Protein AF-A0AAW4BQ28-F1 (afdb_monomer_lite)

Foldseek 3Di:
DDWAFVVDADDWDPDDDPFTKDDWWWWAWPVRAIFIWIWGADDPPGPGIWIFGQAPVTDTCRVTTTTIGHQDDDDPDDPFDFDADPVLVVLVVVLCCQVPNPPDDQDPRNVRNSVRSVSSSVVVRVVRGDPDDD

Structure (mmCIF, N/CA/C/O backbone):
data_AF-A0AAW4BQ28-F1
#
_entry.id   AF-A0AAW4BQ28-F1
#
loop_
_atom_site.group_PDB
_atom_site.id
_atom_site.type_symbol
_atom_site.label_atom_id
_atom_site.label_alt_id
_atom_site.label_comp_id
_atom_site.label_asym_id
_atom_site.label_entity_id
_atom_site.label_seq_id
_atom_site.pdbx_PDB_ins_code
_atom_site.Cartn_x
_atom_site.Cartn_y
_atom_site.Cartn_z
_atom_site.occupancy
_atom_site.B_iso_or_equiv
_atom_site.auth_seq_id
_atom_site.auth_comp_id
_atom_site.auth_asym_id
_atom_site.auth_atom_id
_atom_site.pdbx_PDB_model_num
ATOM 1 N N . MET A 1 1 ? -1.427 13.991 6.597 1.00 76.19 1 MET A N 1
ATOM 2 C CA . MET A 1 1 ? -0.833 14.063 5.243 1.00 76.19 1 MET A CA 1
ATOM 3 C C . MET A 1 1 ? -1.947 13.894 4.217 1.00 76.19 1 MET A C 1
ATOM 5 O O . MET A 1 1 ? -2.764 12.995 4.423 1.00 76.19 1 MET A O 1
ATOM 9 N N . PRO A 1 2 ? -2.043 14.769 3.199 1.00 87.25 2 PRO A N 1
ATOM 10 C CA . PRO A 1 2 ? -3.086 14.692 2.176 1.00 87.25 2 PRO A CA 1
ATOM 11 C C . PRO A 1 2 ? -2.857 13.510 1.226 1.00 87.25 2 PRO A C 1
ATOM 13 O O . PRO A 1 2 ? -1.729 13.058 1.050 1.00 87.25 2 PRO A O 1
ATOM 16 N N . TRP A 1 3 ? -3.934 13.025 0.612 1.00 91.62 3 TRP A N 1
ATOM 17 C CA . TRP A 1 3 ? -3.861 12.060 -0.485 1.00 91.62 3 TRP A CA 1
ATOM 18 C C . TRP A 1 3 ? -3.452 12.765 -1.782 1.00 91.62 3 TRP A C 1
ATOM 20 O O . TRP A 1 3 ? -4.014 13.803 -2.129 1.00 91.62 3 TRP A O 1
ATOM 30 N N . ILE A 1 4 ? -2.492 12.190 -2.501 1.00 95.06 4 ILE A N 1
ATOM 31 C CA . ILE A 1 4 ? -1.947 12.691 -3.765 1.00 95.06 4 ILE A CA 1
ATOM 32 C C . ILE A 1 4 ? -2.379 11.741 -4.882 1.00 95.06 4 ILE A C 1
ATOM 34 O O . ILE A 1 4 ? -2.276 10.526 -4.738 1.00 95.06 4 ILE A O 1
ATOM 38 N N . SER A 1 5 ? -2.895 12.273 -5.990 1.00 95.44 5 SER A N 1
ATOM 39 C CA . SER A 1 5 ? -3.309 11.457 -7.139 1.00 95.44 5 SER A CA 1
ATOM 40 C C . SER A 1 5 ? -2.125 10.690 -7.734 1.00 95.44 5 SER A C 1
ATOM 42 O O . SER A 1 5 ? -1.033 11.240 -7.862 1.00 95.44 5 SER A O 1
ATOM 44 N N . VAL A 1 6 ? -2.354 9.451 -8.180 1.00 93.75 6 VAL A N 1
ATOM 45 C CA . VAL A 1 6 ? -1.336 8.620 -8.862 1.00 93.75 6 VAL A CA 1
ATOM 46 C C . VAL A 1 6 ? -0.845 9.208 -10.188 1.00 93.75 6 VAL A C 1
ATOM 48 O O . VAL A 1 6 ? 0.170 8.757 -10.710 1.00 93.75 6 VAL A O 1
ATOM 51 N N . LEU A 1 7 ? -1.529 10.231 -10.715 1.00 91.31 7 LEU A N 1
ATOM 52 C CA . LEU A 1 7 ? -1.060 11.032 -11.850 1.00 91.31 7 LEU A CA 1
ATOM 53 C C . LEU A 1 7 ? 0.221 11.816 -11.527 1.00 91.31 7 LEU A C 1
ATOM 55 O O . LEU A 1 7 ? 0.962 12.188 -12.433 1.00 91.31 7 LEU A O 1
ATOM 59 N N . ILE A 1 8 ? 0.478 12.073 -10.244 1.00 91.88 8 ILE A N 1
ATOM 60 C CA . ILE A 1 8 ? 1.711 12.683 -9.757 1.00 91.88 8 ILE A CA 1
ATOM 61 C C . ILE A 1 8 ? 2.572 11.554 -9.197 1.00 91.88 8 ILE A C 1
ATOM 63 O O . ILE A 1 8 ? 2.255 10.984 -8.152 1.00 91.88 8 ILE A O 1
ATOM 67 N N . ALA A 1 9 ? 3.651 11.216 -9.901 1.00 89.50 9 ALA A N 1
ATOM 68 C CA . ALA A 1 9 ? 4.573 10.179 -9.458 1.00 89.50 9 ALA A CA 1
ATOM 69 C C . ALA A 1 9 ? 5.368 10.639 -8.216 1.00 89.50 9 ALA A C 1
ATOM 71 O O . ALA A 1 9 ? 5.814 11.790 -8.168 1.00 89.50 9 ALA A O 1
ATOM 72 N N . PRO A 1 10 ? 5.568 9.765 -7.215 1.00 92.25 10 PRO A N 1
ATOM 73 C CA . PRO A 1 10 ? 6.458 10.045 -6.096 1.00 92.25 10 PRO A CA 1
ATOM 74 C C . PRO A 1 10 ? 7.922 10.033 -6.553 1.00 92.25 10 PRO A C 1
ATOM 76 O O . PRO A 1 10 ? 8.267 9.486 -7.602 1.00 92.25 10 PRO A O 1
ATOM 79 N N . ALA A 1 11 ? 8.810 10.592 -5.732 1.00 88.62 11 ALA A N 1
ATOM 80 C CA . ALA A 1 11 ? 10.241 10.494 -5.985 1.00 88.62 11 ALA A CA 1
ATOM 81 C C . ALA A 1 11 ? 10.690 9.024 -5.929 1.00 88.62 11 ALA A C 1
ATOM 83 O O . ALA A 1 11 ? 10.442 8.327 -4.942 1.00 88.62 11 ALA A O 1
ATOM 84 N N . ALA A 1 12 ? 11.364 8.564 -6.983 1.00 84.44 12 ALA A N 1
ATOM 85 C CA . ALA A 1 12 ? 12.037 7.274 -6.987 1.00 84.44 12 ALA A CA 1
ATOM 86 C C . ALA A 1 12 ? 13.514 7.455 -6.635 1.00 84.44 12 ALA A C 1
ATOM 88 O O . ALA A 1 12 ? 14.207 8.295 -7.210 1.00 84.44 12 ALA A O 1
ATOM 89 N N . THR A 1 13 ? 13.987 6.658 -5.687 1.00 76.19 13 THR A N 1
ATOM 90 C CA . THR A 1 13 ? 15.374 6.625 -5.237 1.00 76.19 13 THR A CA 1
ATOM 91 C C . THR A 1 13 ? 15.975 5.266 -5.592 1.00 76.19 13 THR A C 1
ATOM 93 O O . THR A 1 13 ? 15.298 4.238 -5.630 1.00 76.19 13 THR A O 1
ATOM 96 N N . ASN A 1 14 ? 17.264 5.239 -5.923 1.00 64.88 14 ASN A N 1
ATOM 97 C CA . ASN A 1 14 ? 17.969 3.984 -6.167 1.00 64.88 14 ASN A CA 1
ATOM 98 C C . ASN A 1 14 ? 18.475 3.457 -4.821 1.00 64.88 14 ASN A C 1
ATOM 100 O O . ASN A 1 14 ? 19.571 3.810 -4.391 1.00 64.88 14 ASN A O 1
ATOM 104 N N . THR A 1 15 ? 17.617 2.730 -4.106 1.00 60.69 15 THR A N 1
ATOM 105 C CA . THR A 1 15 ? 17.870 2.362 -2.705 1.00 60.69 15 THR A CA 1
ATOM 106 C C . THR A 1 15 ? 18.339 0.928 -2.502 1.00 60.69 15 THR A C 1
ATOM 108 O O . THR A 1 15 ? 19.126 0.709 -1.591 1.00 60.69 15 THR A O 1
ATOM 111 N N . ASP A 1 16 ? 17.978 -0.025 -3.369 1.00 52.41 16 ASP A N 1
ATOM 112 C CA . ASP A 1 16 ? 18.402 -1.425 -3.236 1.00 52.41 16 ASP A CA 1
ATOM 113 C C . ASP A 1 16 ? 18.714 -2.053 -4.605 1.00 52.41 16 ASP A C 1
ATOM 115 O O . ASP A 1 16 ? 17.853 -2.101 -5.483 1.00 52.41 16 ASP A O 1
ATOM 119 N N . HIS A 1 17 ? 19.930 -2.586 -4.765 1.00 54.44 17 HIS A N 1
ATOM 120 C CA . HIS A 1 17 ? 20.308 -3.583 -5.781 1.00 54.44 17 HIS A CA 1
ATOM 121 C C . HIS A 1 17 ? 19.635 -3.436 -7.165 1.00 54.44 17 HIS A C 1
ATOM 123 O O . HIS A 1 17 ? 18.829 -4.272 -7.574 1.00 54.44 17 HIS A O 1
ATOM 129 N N . TYR A 1 18 ? 20.021 -2.394 -7.907 1.00 61.25 18 TYR A N 1
ATOM 130 C CA . TYR A 1 18 ? 19.700 -2.177 -9.330 1.00 61.25 18 TYR A CA 1
ATOM 131 C C . TYR A 1 18 ? 18.231 -1.899 -9.682 1.00 61.25 18 TYR A C 1
ATOM 133 O O . TYR A 1 18 ? 17.937 -1.725 -10.860 1.00 61.25 18 TYR A O 1
ATOM 141 N N . THR A 1 19 ? 17.315 -1.815 -8.712 1.00 72.06 19 THR A N 1
ATOM 142 C CA . THR A 1 19 ? 15.904 -1.507 -9.001 1.00 72.06 19 THR A CA 1
ATOM 143 C C . THR A 1 19 ? 15.541 -0.118 -8.487 1.00 72.06 19 THR A C 1
ATOM 145 O O . THR A 1 19 ? 15.377 0.088 -7.284 1.00 72.06 19 THR A O 1
ATOM 148 N N . THR A 1 20 ? 15.384 0.838 -9.401 1.00 85.00 20 THR A N 1
ATOM 149 C CA . THR A 1 20 ? 14.914 2.192 -9.075 1.00 85.00 20 THR A CA 1
ATOM 150 C C . THR A 1 20 ? 13.434 2.142 -8.695 1.00 85.00 20 THR A C 1
ATOM 152 O O . THR A 1 20 ? 12.615 1.641 -9.461 1.00 85.00 20 THR A O 1
ATOM 155 N N . ARG A 1 21 ? 13.068 2.639 -7.509 1.00 88.12 21 ARG A N 1
ATOM 156 C CA . ARG A 1 21 ? 11.675 2.662 -7.025 1.00 88.12 21 ARG A CA 1
ATOM 157 C C . ARG A 1 21 ? 11.474 3.739 -5.965 1.00 88.12 21 ARG A C 1
ATOM 159 O O . ARG A 1 21 ? 12.436 4.238 -5.396 1.00 88.12 21 ARG A O 1
ATOM 166 N N . SER A 1 22 ? 10.233 4.108 -5.680 1.00 90.31 22 SER A N 1
ATOM 167 C CA . SER A 1 22 ? 9.934 4.976 -4.541 1.00 90.31 22 SER A CA 1
ATOM 168 C C . SER A 1 22 ? 10.200 4.275 -3.209 1.00 90.31 22 SER A C 1
ATOM 170 O O . SER A 1 22 ? 10.198 3.040 -3.112 1.00 90.31 22 SER A O 1
ATOM 172 N N . GLU A 1 23 ? 10.308 5.076 -2.151 1.00 88.50 23 GLU A N 1
ATOM 173 C CA . GLU A 1 23 ? 10.096 4.594 -0.787 1.00 88.50 23 GLU A CA 1
ATOM 174 C C . GLU A 1 23 ? 8.721 3.921 -0.642 1.00 88.50 23 GLU A C 1
ATOM 176 O O . GLU A 1 23 ? 7.847 4.036 -1.509 1.00 88.50 23 GLU A O 1
ATOM 181 N N . ALA A 1 24 ? 8.537 3.167 0.444 1.00 88.38 24 ALA A N 1
ATOM 182 C CA . ALA A 1 24 ? 7.237 2.580 0.749 1.00 88.38 24 ALA A CA 1
ATOM 183 C C . ALA A 1 24 ? 6.218 3.683 1.086 1.00 88.38 24 ALA A C 1
ATOM 185 O O . ALA A 1 24 ? 6.491 4.564 1.899 1.00 88.38 24 ALA A O 1
ATOM 186 N N . LEU A 1 25 ? 5.040 3.608 0.469 1.00 91.56 25 LEU A N 1
ATOM 187 C CA . LEU A 1 25 ? 3.967 4.598 0.567 1.00 91.56 25 LEU A CA 1
ATOM 188 C C . LEU A 1 25 ? 2.652 3.917 0.946 1.00 91.56 25 LEU A C 1
ATOM 190 O O . LEU A 1 25 ? 2.467 2.723 0.708 1.00 91.56 25 LEU A O 1
ATOM 194 N N . GLN A 1 26 ? 1.704 4.680 1.486 1.00 92.50 26 GLN A N 1
ATOM 195 C CA . GLN A 1 26 ? 0.328 4.217 1.647 1.00 92.50 26 GLN A CA 1
ATOM 196 C C . GLN A 1 26 ? -0.447 4.494 0.355 1.00 92.50 26 GLN A C 1
ATOM 198 O O . GLN A 1 26 ? -0.595 5.650 -0.029 1.00 92.50 26 GLN A O 1
ATOM 203 N N . GLY A 1 27 ? -0.977 3.456 -0.289 1.00 92.56 27 GLY A N 1
ATOM 204 C CA . GLY A 1 27 ? -1.866 3.556 -1.448 1.00 92.56 27 GLY A CA 1
ATOM 205 C C . GLY A 1 27 ? -3.342 3.448 -1.063 1.00 92.56 27 GLY A C 1
ATOM 206 O O . GLY A 1 27 ? -3.674 2.721 -0.126 1.00 92.56 27 GLY A O 1
ATOM 207 N N . LEU A 1 28 ? -4.209 4.147 -1.801 1.00 93.38 28 LEU A N 1
ATOM 208 C CA . LEU A 1 28 ? -5.673 4.083 -1.730 1.00 93.38 28 LEU A CA 1
ATOM 209 C C . LEU A 1 28 ? -6.234 3.525 -3.039 1.00 93.38 28 LEU A C 1
ATOM 211 O O . LEU A 1 28 ? -5.979 4.062 -4.121 1.00 93.38 28 LEU A O 1
ATOM 215 N N . PHE A 1 29 ? -7.020 2.466 -2.929 1.00 93.12 29 PHE A N 1
ATOM 216 C CA . PHE A 1 29 ? -7.555 1.703 -4.044 1.00 93.12 29 PHE A CA 1
ATOM 217 C C . PHE A 1 29 ? -8.959 2.206 -4.395 1.00 93.12 29 PHE A C 1
ATOM 219 O O . PHE A 1 29 ? -9.616 2.873 -3.593 1.00 93.12 29 PHE A O 1
ATOM 226 N N . LYS A 1 30 ? -9.425 1.909 -5.613 1.00 93.12 30 LYS A N 1
ATOM 227 C CA . LYS A 1 30 ? -10.756 2.313 -6.112 1.00 93.12 30 LYS A CA 1
ATOM 228 C C . LYS A 1 30 ? -11.909 1.849 -5.217 1.00 93.12 30 LYS A C 1
ATOM 230 O O . LYS A 1 30 ? -12.928 2.525 -5.147 1.00 93.12 30 LYS A O 1
ATOM 235 N N . ASP A 1 31 ? -11.745 0.713 -4.550 1.00 91.06 31 ASP A N 1
ATOM 236 C CA . ASP A 1 31 ? -12.715 0.134 -3.616 1.00 91.06 31 ASP A CA 1
ATOM 237 C C . ASP A 1 31 ? -12.652 0.748 -2.201 1.00 91.06 31 ASP A C 1
ATOM 239 O O . ASP A 1 31 ? -13.373 0.319 -1.305 1.00 91.06 31 ASP A O 1
ATOM 243 N N . GLY A 1 32 ? -11.795 1.753 -1.990 1.00 86.69 32 GLY A N 1
ATOM 244 C CA . GLY A 1 32 ? -11.584 2.407 -0.700 1.00 86.69 32 GLY A CA 1
ATOM 245 C C . GLY A 1 32 ? -10.602 1.678 0.218 1.00 86.69 32 GLY A C 1
ATOM 246 O O . GLY A 1 32 ? -10.283 2.189 1.295 1.00 86.69 32 GLY A O 1
ATOM 247 N N . THR A 1 33 ? -10.080 0.518 -0.189 1.00 87.25 33 THR A N 1
ATOM 248 C CA . THR A 1 33 ? -9.069 -0.197 0.593 1.00 87.25 33 THR A CA 1
ATOM 249 C C . THR A 1 33 ? -7.719 0.512 0.530 1.00 87.25 33 THR A C 1
ATOM 251 O O . THR A 1 33 ? -7.411 1.270 -0.392 1.00 87.25 33 THR A O 1
ATOM 254 N N . GLN A 1 34 ? -6.902 0.299 1.559 1.00 89.12 34 GLN A N 1
ATOM 255 C CA . GLN A 1 34 ? -5.568 0.881 1.652 1.00 89.12 34 GLN A CA 1
ATOM 256 C C . GLN A 1 34 ? -4.527 -0.229 1.770 1.00 89.12 34 GLN A C 1
ATOM 258 O O . GLN A 1 34 ? -4.734 -1.165 2.538 1.00 89.12 34 GLN A O 1
ATOM 263 N N . ALA A 1 35 ? -3.397 -0.111 1.072 1.00 88.56 35 ALA A N 1
ATOM 264 C CA . ALA A 1 35 ? -2.271 -1.046 1.175 1.00 88.56 35 ALA A CA 1
ATOM 265 C C . ALA A 1 35 ? -0.928 -0.318 1.053 1.00 88.56 35 ALA A C 1
ATOM 267 O O . ALA A 1 35 ? -0.870 0.792 0.525 1.00 88.56 35 ALA A O 1
ATOM 268 N N . VAL A 1 36 ? 0.152 -0.937 1.534 1.00 90.50 36 VAL A N 1
ATOM 269 C CA . VAL A 1 36 ? 1.503 -0.395 1.341 1.00 90.50 36 VAL A CA 1
ATOM 270 C C . VAL A 1 36 ? 1.991 -0.743 -0.063 1.00 90.50 36 VAL A C 1
ATOM 272 O O . VAL A 1 36 ? 1.931 -1.899 -0.494 1.00 90.50 36 VAL A O 1
ATOM 275 N N . VAL A 1 37 ? 2.447 0.274 -0.787 1.00 92.25 37 VAL A N 1
ATOM 276 C CA . VAL A 1 37 ? 2.819 0.197 -2.201 1.00 92.25 37 VAL A CA 1
ATOM 277 C C . VAL A 1 37 ? 4.151 0.890 -2.459 1.00 92.25 37 VAL A C 1
ATOM 279 O O . VAL A 1 37 ? 4.634 1.680 -1.648 1.00 92.25 37 VAL A O 1
ATOM 282 N N . ARG A 1 38 ? 4.739 0.596 -3.616 1.00 92.44 38 ARG A N 1
ATOM 283 C CA . ARG A 1 38 ? 5.858 1.332 -4.204 1.00 92.44 38 ARG A CA 1
ATOM 284 C C . ARG A 1 38 ? 5.558 1.645 -5.656 1.00 92.44 38 ARG A C 1
ATOM 286 O O . ARG A 1 38 ? 4.945 0.834 -6.354 1.00 92.44 38 ARG A O 1
ATOM 293 N N . TRP A 1 39 ? 6.034 2.798 -6.094 1.00 93.00 39 TRP A N 1
ATOM 294 C CA . TRP A 1 39 ? 6.059 3.168 -7.496 1.00 93.00 39 TRP A CA 1
ATOM 295 C C . TRP A 1 39 ? 7.392 2.762 -8.122 1.00 93.00 39 TRP A C 1
ATOM 297 O O . TRP A 1 39 ? 8.453 2.951 -7.528 1.00 93.00 39 TRP A O 1
ATOM 307 N N . TYR A 1 40 ? 7.322 2.208 -9.320 1.00 90.88 40 TYR A N 1
ATOM 308 C CA . TYR A 1 40 ? 8.450 1.824 -10.149 1.00 90.88 40 TYR A CA 1
ATOM 309 C C . TYR A 1 40 ? 8.408 2.725 -11.386 1.00 90.88 40 TYR A C 1
ATOM 311 O O . TYR A 1 40 ? 7.370 2.751 -12.058 1.00 90.88 40 TYR A O 1
ATOM 319 N N . PRO A 1 41 ? 9.472 3.493 -11.677 1.00 89.56 41 PRO A N 1
ATOM 320 C CA . PRO A 1 41 ? 9.566 4.257 -12.910 1.00 89.56 41 PRO A CA 1
ATOM 321 C C . PRO A 1 41 ? 9.403 3.354 -14.139 1.00 89.56 41 PRO A C 1
ATOM 323 O O . PRO A 1 41 ? 9.644 2.153 -14.038 1.00 89.56 41 PRO A O 1
ATOM 326 N N . PRO A 1 42 ? 8.993 3.914 -15.286 1.00 87.56 42 PRO A N 1
ATOM 327 C CA . PRO A 1 42 ? 9.044 3.181 -16.544 1.00 87.56 42 PRO A CA 1
ATOM 328 C C . PRO A 1 42 ? 10.480 2.720 -16.838 1.00 87.56 42 PRO A C 1
ATOM 330 O O . PRO A 1 42 ? 11.415 3.519 -16.732 1.00 87.56 42 PRO A O 1
ATOM 333 N N . ASP A 1 43 ? 10.628 1.451 -17.212 1.00 82.06 43 ASP A N 1
ATOM 334 C CA . ASP A 1 43 ? 11.871 0.895 -17.758 1.00 82.06 43 ASP A CA 1
ATOM 335 C C . ASP A 1 43 ? 11.990 1.226 -19.263 1.00 82.06 43 ASP A C 1
ATOM 337 O O . ASP A 1 43 ? 11.058 1.767 -19.857 1.00 82.06 43 ASP A O 1
ATOM 341 N N . GLU A 1 44 ? 13.124 0.904 -19.903 1.00 74.56 44 GLU A N 1
ATOM 342 C CA . GLU A 1 44 ? 13.399 1.248 -21.317 1.00 74.56 44 GLU A CA 1
ATOM 343 C C . GLU A 1 44 ? 12.323 0.749 -22.305 1.00 74.56 44 GLU A C 1
ATOM 345 O O . GLU A 1 44 ? 12.101 1.373 -23.343 1.00 74.56 44 GLU A O 1
ATOM 350 N N . ASP A 1 45 ? 11.616 -0.326 -21.949 1.00 74.50 45 ASP A N 1
ATOM 351 C CA . ASP A 1 45 ? 10.569 -0.952 -22.760 1.00 74.50 45 ASP A CA 1
ATOM 352 C C . ASP A 1 45 ? 9.138 -0.506 -22.390 1.00 74.50 45 ASP A C 1
ATOM 354 O O . ASP A 1 45 ? 8.169 -0.921 -23.032 1.00 74.50 45 ASP A O 1
ATOM 358 N N . GLU A 1 46 ? 8.961 0.328 -21.359 1.00 78.50 46 GLU A N 1
ATOM 359 C CA . GLU A 1 46 ? 7.644 0.692 -20.829 1.00 78.50 46 GLU A CA 1
ATOM 360 C C . GLU A 1 46 ? 7.358 2.193 -20.934 1.00 78.50 46 GLU A C 1
ATOM 362 O O . GLU A 1 46 ? 8.160 3.039 -20.560 1.00 78.50 46 GLU A O 1
ATOM 367 N N . CYS A 1 47 ? 6.159 2.561 -21.397 1.00 77.00 47 CYS A N 1
ATOM 368 C CA . CYS A 1 47 ? 5.776 3.974 -21.524 1.00 77.00 47 CYS A CA 1
ATOM 369 C C . CYS A 1 47 ? 5.239 4.601 -20.223 1.00 77.00 47 CYS A C 1
ATOM 371 O O . CYS A 1 47 ? 5.016 5.811 -20.176 1.00 77.00 47 CYS A O 1
ATOM 373 N N . SER A 1 48 ? 4.986 3.806 -19.179 1.00 83.25 48 SER A N 1
ATOM 374 C CA . SER A 1 48 ? 4.382 4.270 -17.926 1.00 83.25 48 SER A CA 1
ATOM 375 C C . SER A 1 48 ? 4.918 3.504 -16.724 1.00 83.25 48 SER A C 1
ATOM 377 O O . SER A 1 48 ? 5.090 2.292 -16.799 1.00 83.25 48 SER A O 1
ATOM 379 N N . GLY A 1 49 ? 5.119 4.201 -15.604 1.00 88.50 49 GLY A N 1
ATOM 380 C CA . GLY A 1 49 ? 5.524 3.566 -14.351 1.00 88.50 49 GLY A CA 1
ATOM 381 C C . GLY A 1 49 ? 4.432 2.677 -13.754 1.00 88.50 49 GLY A C 1
ATOM 382 O O . GLY A 1 49 ? 3.241 2.868 -14.013 1.00 88.50 49 GLY A O 1
ATOM 383 N N . ARG A 1 50 ? 4.844 1.730 -12.911 1.00 92.06 50 ARG A N 1
ATOM 384 C CA . ARG A 1 50 ? 3.966 0.734 -12.285 1.00 92.06 50 ARG A CA 1
ATOM 385 C C . ARG A 1 50 ? 3.867 0.926 -10.786 1.00 92.06 50 ARG A C 1
ATOM 387 O O . ARG A 1 50 ? 4.830 1.299 -10.122 1.00 92.06 50 ARG A O 1
ATOM 394 N N . TRP A 1 51 ? 2.717 0.583 -10.231 1.00 92.81 51 TRP A N 1
ATOM 395 C CA . TRP A 1 51 ? 2.509 0.512 -8.792 1.00 92.81 51 TRP A CA 1
ATOM 396 C C . TRP A 1 51 ? 2.449 -0.943 -8.366 1.00 92.81 51 TRP A C 1
ATOM 398 O O . TRP A 1 51 ? 1.671 -1.714 -8.922 1.00 92.81 51 TRP A O 1
ATOM 408 N N . LYS A 1 52 ? 3.249 -1.327 -7.370 1.00 92.00 52 LYS A N 1
ATOM 409 C CA . LYS A 1 52 ? 3.218 -2.688 -6.824 1.00 92.00 52 LYS A CA 1
ATOM 410 C C . LYS A 1 52 ? 3.078 -2.671 -5.313 1.00 92.00 52 LYS A C 1
ATOM 412 O O . LYS A 1 52 ? 3.613 -1.780 -4.652 1.00 92.00 52 LYS A O 1
ATOM 417 N N . THR A 1 53 ? 2.392 -3.662 -4.755 1.00 88.75 53 THR A N 1
ATOM 418 C CA . THR A 1 53 ? 2.357 -3.866 -3.302 1.00 88.75 53 THR A CA 1
ATOM 419 C C . THR A 1 53 ? 3.744 -4.232 -2.775 1.00 88.75 53 THR A C 1
ATOM 421 O O . THR A 1 53 ? 4.587 -4.771 -3.491 1.00 88.75 53 THR A O 1
ATOM 424 N N . THR A 1 54 ? 4.016 -3.930 -1.508 1.00 79.81 54 THR A N 1
ATOM 425 C CA . THR A 1 54 ? 5.320 -4.214 -0.883 1.00 79.81 54 THR A CA 1
ATOM 426 C C . THR A 1 54 ? 5.394 -5.577 -0.197 1.00 79.81 54 THR A C 1
ATOM 428 O O . THR A 1 54 ? 6.250 -5.759 0.666 1.00 79.81 54 THR A O 1
ATOM 431 N N . CYS A 1 55 ? 4.538 -6.539 -0.553 1.00 71.06 55 CYS A N 1
ATOM 432 C CA . CYS A 1 55 ? 4.572 -7.889 0.013 1.00 71.06 55 CYS A CA 1
ATOM 433 C C . CYS A 1 55 ? 5.561 -8.819 -0.712 1.00 71.06 55 CYS A C 1
ATOM 435 O O . CYS A 1 55 ? 6.046 -8.504 -1.799 1.00 71.06 55 CYS A O 1
ATOM 437 N N . SER A 1 56 ? 5.820 -9.993 -0.134 1.00 63.28 56 SER A N 1
ATOM 438 C CA . SER A 1 56 ? 6.629 -11.076 -0.727 1.00 63.28 56 SER A CA 1
ATOM 439 C C . SER A 1 56 ? 6.258 -11.460 -2.172 1.00 63.28 56 SER A C 1
ATOM 441 O O . SER A 1 56 ? 7.114 -11.948 -2.905 1.00 63.28 56 SER A O 1
ATOM 443 N N . SER A 1 57 ? 5.021 -11.208 -2.613 1.00 62.78 57 SER A N 1
ATOM 444 C CA . SER A 1 57 ? 4.556 -11.471 -3.986 1.00 62.78 57 SER A CA 1
ATOM 445 C C . SER A 1 57 ? 4.457 -10.232 -4.889 1.00 62.78 57 SER A C 1
ATOM 447 O O . SER A 1 57 ? 4.168 -10.392 -6.072 1.00 62.78 57 SER A O 1
ATOM 449 N N . ALA A 1 58 ? 4.703 -9.028 -4.352 1.00 73.25 58 ALA A N 1
ATOM 450 C CA . ALA A 1 58 ? 4.712 -7.727 -5.034 1.00 73.25 58 ALA A CA 1
ATOM 451 C C . ALA A 1 58 ? 3.745 -7.610 -6.230 1.00 73.25 58 ALA A C 1
ATOM 453 O O . ALA A 1 58 ? 4.162 -7.504 -7.386 1.00 73.25 58 ALA A O 1
ATOM 454 N N . TRP A 1 59 ? 2.441 -7.635 -5.951 1.00 86.69 59 TRP A N 1
ATOM 455 C CA . TRP A 1 59 ? 1.397 -7.592 -6.975 1.00 86.69 59 TRP A CA 1
ATOM 456 C C . TRP A 1 59 ? 1.314 -6.235 -7.658 1.00 86.69 59 TRP A C 1
ATOM 458 O O . TRP A 1 59 ? 1.342 -5.206 -6.986 1.00 86.69 59 TRP A O 1
ATOM 468 N N . ASP A 1 60 ? 1.158 -6.250 -8.982 1.00 90.62 60 ASP A N 1
ATOM 469 C CA . ASP A 1 60 ? 0.864 -5.056 -9.770 1.00 90.62 60 ASP A CA 1
ATOM 470 C C . ASP A 1 60 ? -0.557 -4.567 -9.472 1.00 90.62 60 ASP A C 1
ATOM 472 O O . ASP A 1 60 ? -1.532 -5.311 -9.578 1.00 90.62 60 ASP A O 1
ATOM 476 N N . VAL A 1 61 ? -0.655 -3.310 -9.057 1.00 92.12 61 VAL A N 1
ATOM 477 C CA . VAL A 1 61 ? -1.899 -2.645 -8.660 1.00 92.12 61 VAL A CA 1
ATOM 478 C C . VAL A 1 61 ? -2.110 -1.343 -9.427 1.00 92.12 61 VAL A C 1
ATOM 480 O O . VAL A 1 61 ? -2.950 -0.536 -9.037 1.00 92.12 61 VAL A O 1
ATOM 483 N N . THR A 1 62 ? -1.378 -1.136 -10.526 1.00 92.81 62 THR A N 1
ATOM 484 C CA . THR A 1 62 ? -1.377 0.108 -11.317 1.00 92.81 62 THR A CA 1
ATOM 485 C C . THR A 1 62 ? -2.784 0.546 -11.728 1.00 92.81 62 THR A C 1
ATOM 487 O O . THR A 1 62 ? -3.119 1.722 -11.629 1.00 92.81 62 THR A O 1
ATOM 490 N N . GLU A 1 63 ? -3.650 -0.394 -12.110 1.00 92.94 63 GLU A N 1
ATOM 491 C CA . GLU A 1 63 ? -5.026 -0.093 -12.529 1.00 92.94 63 GLU A CA 1
ATOM 492 C C . GLU A 1 63 ? -6.015 0.089 -11.366 1.00 92.94 63 GLU A C 1
ATOM 494 O O . GLU A 1 63 ? -7.146 0.541 -11.570 1.00 92.94 63 GLU A O 1
ATOM 499 N N . GLN A 1 64 ? -5.627 -0.290 -10.149 1.00 93.81 64 GLN A N 1
ATOM 500 C CA . GLN A 1 64 ? -6.506 -0.349 -8.977 1.00 93.81 64 GLN A CA 1
ATOM 501 C C . GLN A 1 64 ? -6.271 0.818 -8.019 1.00 93.81 64 GLN A C 1
ATOM 503 O O . GLN A 1 64 ? -7.204 1.260 -7.347 1.00 93.81 64 GLN A O 1
ATOM 508 N N . ILE A 1 65 ? -5.040 1.325 -7.961 1.00 94.19 65 ILE A N 1
ATOM 509 C CA . ILE A 1 65 ? -4.665 2.446 -7.107 1.00 94.19 65 ILE A CA 1
ATOM 510 C C . ILE A 1 65 ? -5.132 3.781 -7.701 1.00 94.19 65 ILE A C 1
ATOM 512 O O . ILE A 1 65 ? -5.109 3.999 -8.909 1.00 94.19 65 ILE A O 1
ATOM 516 N N . THR A 1 66 ? -5.574 4.689 -6.835 1.00 95.62 66 THR A N 1
ATOM 517 C CA . THR A 1 66 ? -6.066 6.023 -7.220 1.00 95.62 66 THR A CA 1
ATOM 518 C C . THR A 1 66 ? -5.230 7.145 -6.622 1.00 95.62 66 THR A C 1
ATOM 520 O O . THR A 1 66 ? -4.990 8.160 -7.277 1.00 95.62 66 THR A O 1
ATOM 523 N N . HIS A 1 67 ? -4.772 6.961 -5.384 1.00 96.12 67 HIS A N 1
ATOM 524 C CA . HIS A 1 67 ? -4.006 7.953 -4.645 1.00 96.12 67 HIS A CA 1
ATOM 525 C C . HIS A 1 67 ? -2.922 7.286 -3.806 1.00 96.12 67 HIS A C 1
ATOM 527 O O . HIS A 1 67 ? -3.014 6.105 -3.467 1.00 96.12 67 HIS A O 1
ATOM 533 N N . TRP A 1 68 ? -1.925 8.070 -3.425 1.00 95.19 68 TRP A N 1
ATOM 534 C CA . TRP A 1 68 ? -0.883 7.690 -2.488 1.00 95.19 68 TRP A CA 1
ATOM 535 C C . TRP A 1 68 ? -0.638 8.807 -1.470 1.00 95.19 68 TRP A C 1
ATOM 537 O O . TRP A 1 68 ? -1.042 9.953 -1.661 1.00 95.19 68 TRP A O 1
ATOM 547 N N . ARG A 1 69 ? 0.001 8.463 -0.358 1.00 93.38 69 ARG A N 1
ATOM 548 C CA . ARG A 1 69 ? 0.553 9.405 0.620 1.00 93.38 69 ARG A CA 1
ATOM 549 C C . ARG A 1 69 ? 1.755 8.769 1.305 1.00 93.38 69 ARG A C 1
ATOM 551 O O . ARG A 1 69 ? 1.883 7.542 1.307 1.00 93.38 69 ARG A O 1
ATOM 558 N N . ASP A 1 70 ? 2.594 9.590 1.918 1.00 90.31 70 ASP A N 1
ATOM 559 C CA . ASP A 1 70 ? 3.687 9.088 2.746 1.00 90.31 70 ASP A CA 1
ATOM 560 C C . ASP A 1 70 ? 3.151 8.237 3.905 1.00 90.31 70 ASP A C 1
ATOM 562 O O . ASP A 1 70 ? 2.054 8.471 4.431 1.00 90.31 70 ASP A O 1
ATOM 566 N N . LEU A 1 71 ? 3.927 7.224 4.296 1.00 85.31 71 LEU A N 1
ATOM 567 C CA . LEU A 1 71 ? 3.643 6.468 5.509 1.00 85.31 71 LEU A CA 1
ATOM 568 C C . LEU A 1 71 ? 3.729 7.397 6.721 1.00 85.31 71 LEU A C 1
ATOM 570 O O . LEU A 1 71 ? 4.584 8.280 6.789 1.00 85.31 71 LEU A O 1
ATOM 574 N N . PHE A 1 72 ? 2.854 7.178 7.702 1.00 77.75 72 PHE A N 1
ATOM 575 C CA . PHE A 1 72 ? 2.913 7.944 8.940 1.00 77.75 72 PHE A CA 1
ATOM 576 C C . PHE A 1 72 ? 4.254 7.694 9.641 1.00 77.75 72 PHE A C 1
ATOM 578 O O . PHE A 1 72 ? 4.588 6.529 9.894 1.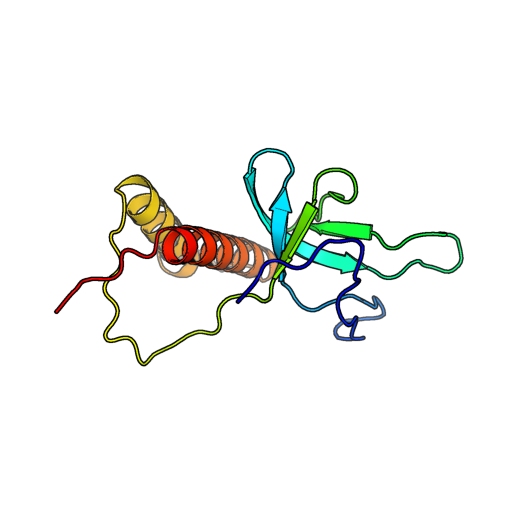00 77.75 72 PHE A O 1
ATOM 585 N N . PRO A 1 73 ? 5.017 8.752 9.971 1.00 70.50 73 PRO A N 1
ATOM 586 C CA . PRO A 1 73 ? 6.229 8.587 10.749 1.00 70.50 73 PRO A CA 1
ATOM 587 C C . PRO A 1 73 ? 5.866 8.067 12.147 1.00 70.50 73 PRO A C 1
ATOM 589 O O . PRO A 1 73 ? 4.791 8.393 12.666 1.00 70.50 73 PRO A O 1
ATOM 592 N N . PRO A 1 74 ? 6.743 7.281 12.788 1.00 63.62 74 PRO A N 1
ATOM 593 C CA . PRO A 1 74 ? 6.561 6.931 14.188 1.00 63.62 74 PRO A CA 1
ATOM 594 C C . PRO A 1 74 ? 6.608 8.217 15.029 1.00 63.62 74 PRO A C 1
ATOM 596 O O . PRO A 1 74 ? 7.667 8.823 15.175 1.00 63.62 74 PRO A O 1
ATOM 599 N N . SER A 1 75 ? 5.463 8.653 15.562 1.00 60.03 75 SER A N 1
ATOM 600 C CA . SER A 1 75 ? 5.411 9.741 16.543 1.00 60.03 75 SER A CA 1
ATOM 601 C C . SER A 1 75 ? 5.382 9.152 17.946 1.00 60.03 75 SER A C 1
ATOM 603 O O . SER A 1 75 ? 4.431 8.462 18.310 1.00 60.03 75 SER A O 1
ATOM 605 N N . PHE A 1 76 ? 6.415 9.435 18.737 1.00 57.97 76 PHE A N 1
ATOM 606 C CA . PHE A 1 76 ? 6.453 9.107 20.167 1.00 57.97 76 PHE A CA 1
ATOM 607 C C . PHE A 1 76 ? 5.799 10.194 21.032 1.00 57.97 76 PHE A C 1
ATOM 609 O O . PHE A 1 76 ? 5.575 9.993 22.222 1.00 57.97 76 PHE A O 1
ATOM 616 N N . GLU A 1 77 ? 5.449 11.327 20.423 1.00 54.12 77 GLU A N 1
ATOM 617 C CA . GLU A 1 77 ? 4.750 12.437 21.057 1.00 54.12 77 GLU A CA 1
ATOM 618 C C . GLU A 1 77 ? 3.314 12.457 20.531 1.00 54.12 77 GLU A C 1
ATOM 620 O O . GLU A 1 77 ? 3.034 12.916 19.422 1.00 54.12 77 GLU A O 1
ATOM 625 N N . SER A 1 78 ? 2.375 11.896 21.286 1.00 53.88 78 SER A N 1
ATOM 626 C CA . SER A 1 78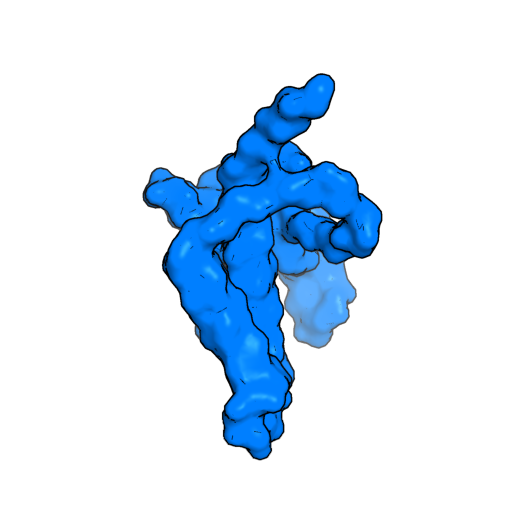 ? 0.959 12.002 20.944 1.00 53.88 78 SER A CA 1
ATOM 627 C C . SER A 1 78 ? 0.123 12.143 22.207 1.00 53.88 78 SER A C 1
ATOM 629 O O . SER A 1 78 ? -0.145 11.164 22.894 1.00 53.88 78 SER A O 1
ATOM 631 N N . MET A 1 79 ? -0.348 13.367 22.463 1.00 53.25 79 MET A N 1
ATOM 632 C CA . MET A 1 79 ? -1.532 13.630 23.297 1.00 53.25 79 MET A CA 1
ATOM 633 C C . MET A 1 79 ? -2.845 13.279 22.567 1.00 53.25 79 MET A C 1
ATOM 635 O O . MET A 1 79 ? -3.925 13.542 23.086 1.00 53.25 79 MET A O 1
ATOM 639 N N . LYS A 1 80 ? -2.785 12.701 21.357 1.00 59.25 80 LYS A N 1
ATOM 640 C CA . LYS A 1 80 ? -3.973 12.259 20.619 1.00 59.25 80 LYS A CA 1
ATOM 641 C C . LYS A 1 80 ? 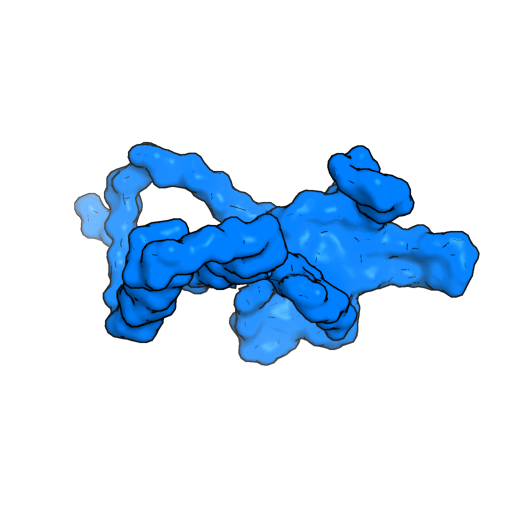-4.337 10.835 21.027 1.00 59.25 80 LYS A C 1
ATOM 643 O O . LYS A 1 80 ? -3.526 9.919 20.874 1.00 59.25 80 LYS A O 1
ATOM 648 N N . GLY A 1 81 ? -5.554 10.669 21.538 1.00 60.31 81 GLY A N 1
ATOM 649 C CA . GLY A 1 81 ? -6.184 9.365 21.711 1.00 60.31 81 GLY A CA 1
ATOM 650 C C . GLY A 1 81 ? -6.746 8.864 20.380 1.00 60.31 81 GLY A C 1
ATOM 651 O O . GLY A 1 81 ? -7.248 9.651 19.583 1.00 60.31 81 GLY A O 1
ATOM 652 N N . PHE A 1 82 ? -6.669 7.557 20.146 1.00 69.06 82 PHE A N 1
ATOM 653 C CA . PHE A 1 82 ? -7.312 6.896 19.011 1.00 69.06 82 PHE A CA 1
ATOM 654 C C . PHE A 1 82 ? -8.288 5.858 19.553 1.00 69.06 82 PHE A C 1
ATOM 656 O O . PHE A 1 82 ? -7.957 5.125 20.488 1.00 69.06 82 PHE A O 1
ATOM 663 N N . PHE A 1 83 ? -9.483 5.788 18.973 1.00 73.19 83 PHE A N 1
ATOM 664 C CA . PHE A 1 83 ? -10.397 4.691 19.252 1.00 73.19 83 PHE A CA 1
ATOM 665 C C . PHE A 1 83 ? -9.963 3.475 18.431 1.00 73.19 83 PHE A C 1
ATOM 667 O O . PHE A 1 83 ? -9.854 3.567 17.212 1.00 73.19 83 PHE A O 1
ATOM 674 N N . LEU A 1 84 ? -9.683 2.356 19.103 1.00 77.50 84 LEU A N 1
ATOM 675 C CA . LEU A 1 84 ? -9.320 1.103 18.448 1.00 77.50 84 LEU A CA 1
ATOM 676 C C . LEU A 1 84 ? -10.517 0.161 18.429 1.00 77.50 84 LEU A C 1
ATOM 678 O O . LEU A 1 84 ? -11.017 -0.254 19.476 1.00 77.50 84 LEU A O 1
ATOM 682 N N . GLU A 1 85 ? -10.936 -0.230 17.234 1.00 85.19 85 GLU A N 1
ATOM 683 C CA . GLU A 1 85 ? -11.956 -1.254 17.054 1.00 85.19 85 GLU A CA 1
ATOM 684 C C . GLU A 1 85 ? -11.415 -2.649 17.417 1.00 85.19 85 GLU A C 1
ATOM 686 O O . GLU A 1 85 ? -10.217 -2.939 17.320 1.00 85.19 85 GLU A O 1
ATOM 691 N N . GLY A 1 86 ? -12.307 -3.573 17.787 1.00 85.69 86 GLY A N 1
ATOM 692 C CA . GLY A 1 86 ? -11.913 -4.933 18.178 1.00 85.69 86 GLY A CA 1
ATOM 693 C C . GLY A 1 86 ? -11.190 -5.717 17.072 1.00 85.69 86 GLY A C 1
ATOM 694 O O . GLY A 1 86 ? -10.373 -6.590 17.365 1.00 85.69 86 GLY A O 1
ATOM 695 N N . GLU A 1 87 ? -11.463 -5.417 15.801 1.00 86.88 87 GLU A N 1
ATOM 696 C CA . GLU A 1 87 ? -10.739 -5.988 14.655 1.00 86.88 87 GLU A CA 1
ATOM 697 C C . GLU A 1 87 ? -9.317 -5.443 14.531 1.00 86.88 87 GLU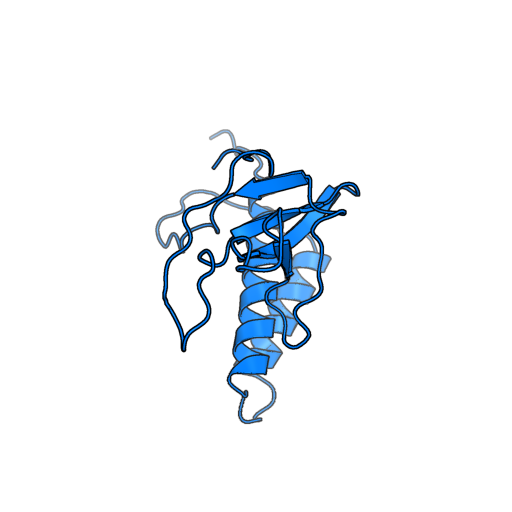 A C 1
ATOM 699 O O . GLU A 1 87 ? -8.378 -6.206 14.299 1.00 86.88 87 GLU A O 1
ATOM 704 N N . GLN A 1 88 ? -9.142 -4.145 14.766 1.00 87.81 88 GLN A N 1
ATOM 705 C CA . GLN A 1 88 ? -7.843 -3.479 14.740 1.00 87.81 88 GLN A CA 1
ATOM 706 C C . GLN A 1 88 ? -6.942 -3.993 15.865 1.00 87.81 88 GLN A C 1
ATOM 708 O O . GLN A 1 88 ? -5.769 -4.288 15.634 1.00 87.81 88 GLN A O 1
ATOM 713 N N . LEU A 1 89 ? -7.507 -4.194 17.061 1.00 87.44 89 LEU A N 1
ATOM 714 C CA . LEU A 1 89 ? -6.787 -4.773 18.193 1.00 87.44 89 LEU A CA 1
ATOM 715 C C . LEU A 1 89 ? -6.345 -6.219 17.913 1.00 87.44 89 LEU A C 1
ATOM 717 O O . LEU A 1 89 ? -5.194 -6.570 18.170 1.00 87.44 89 LEU A O 1
ATOM 721 N N . ARG A 1 90 ? -7.224 -7.049 17.333 1.00 88.75 90 ARG A N 1
ATOM 722 C CA . ARG A 1 90 ? -6.878 -8.421 16.913 1.00 88.75 90 ARG A CA 1
ATOM 723 C C . ARG A 1 90 ? -5.785 -8.435 15.843 1.00 88.75 90 ARG A C 1
ATOM 725 O O . ARG A 1 90 ? -4.878 -9.264 15.906 1.00 88.75 90 ARG A O 1
ATOM 732 N N . CYS A 1 91 ? -5.844 -7.511 14.883 1.00 88.19 91 CYS A N 1
ATOM 733 C CA . CYS A 1 91 ? -4.810 -7.354 13.862 1.00 88.19 91 CYS A CA 1
ATOM 734 C C . CYS A 1 91 ? -3.452 -7.012 14.497 1.00 88.19 91 CYS A C 1
ATOM 736 O O . CYS A 1 91 ? -2.457 -7.681 14.214 1.00 88.19 91 CYS A O 1
ATOM 738 N N . LEU A 1 92 ? -3.422 -6.050 15.426 1.00 87.75 92 LEU A N 1
ATOM 739 C CA . LEU A 1 92 ? -2.210 -5.678 16.157 1.00 87.75 92 LEU A CA 1
ATOM 740 C C . LEU A 1 92 ? -1.628 -6.859 16.947 1.00 87.75 92 LEU A C 1
ATOM 742 O O . LEU A 1 92 ? -0.430 -7.122 16.860 1.00 87.75 92 LEU A O 1
ATOM 746 N N . GLN A 1 93 ? -2.471 -7.604 17.666 1.00 86.81 93 GLN A N 1
ATOM 747 C CA . GLN A 1 93 ? -2.052 -8.801 18.403 1.00 86.81 93 GLN A CA 1
ATOM 748 C C . GLN A 1 93 ? -1.437 -9.855 17.476 1.00 86.81 93 GLN A C 1
ATOM 750 O O . GLN A 1 93 ? -0.388 -10.409 17.795 1.00 86.81 93 GLN A O 1
ATOM 755 N N . SER A 1 94 ? -2.040 -10.090 16.306 1.00 88.38 94 SER A N 1
ATOM 756 C CA . SER A 1 94 ? -1.502 -11.015 15.305 1.00 88.38 94 SER A CA 1
ATOM 757 C C . SER A 1 94 ? -0.136 -10.566 14.774 1.00 88.38 94 SER A C 1
ATOM 759 O O . SER A 1 94 ? 0.769 -11.393 14.648 1.00 88.38 94 SER A O 1
ATOM 761 N N . ILE A 1 95 ? 0.047 -9.266 14.514 1.00 87.25 95 ILE A N 1
ATOM 762 C CA . ILE A 1 95 ? 1.337 -8.703 14.085 1.00 87.25 95 ILE A CA 1
ATOM 763 C C . ILE A 1 95 ? 2.394 -8.897 15.179 1.00 87.25 95 ILE A C 1
ATOM 765 O O . ILE A 1 95 ? 3.486 -9.388 14.899 1.00 87.25 95 ILE A O 1
ATOM 769 N N . MET A 1 96 ? 2.070 -8.554 16.429 1.00 84.94 96 MET A N 1
ATOM 770 C CA . MET A 1 96 ? 2.987 -8.707 17.562 1.00 84.94 96 MET A CA 1
ATOM 771 C C . MET A 1 96 ? 3.364 -10.171 17.804 1.00 84.94 96 MET A C 1
ATOM 773 O O . MET A 1 96 ? 4.533 -10.466 18.047 1.00 84.94 96 MET A O 1
ATOM 777 N N . GLN A 1 97 ? 2.405 -11.092 17.689 1.00 84.69 97 GLN A N 1
ATOM 778 C CA . GLN A 1 97 ? 2.666 -12.525 17.802 1.00 84.69 97 GLN A CA 1
ATOM 779 C C . GLN A 1 97 ? 3.616 -13.014 16.702 1.00 84.69 97 GLN A C 1
ATOM 781 O O . GLN A 1 97 ? 4.523 -13.785 16.995 1.00 84.69 97 GLN A O 1
ATOM 786 N N . GLY A 1 98 ? 3.458 -12.537 15.464 1.00 82.56 98 GLY A N 1
ATOM 787 C CA . GLY A 1 98 ? 4.371 -12.872 14.368 1.00 82.56 98 GLY A CA 1
ATOM 788 C C . GLY A 1 98 ? 5.772 -12.266 14.511 1.00 82.56 98 GLY A C 1
ATOM 789 O O . GLY A 1 98 ? 6.733 -12.834 14.006 1.00 82.56 98 GLY A O 1
ATOM 790 N N . LEU A 1 99 ? 5.908 -11.120 15.188 1.00 78.88 99 LEU A N 1
ATOM 791 C CA . LEU A 1 99 ? 7.207 -10.476 15.420 1.00 78.88 99 LEU A CA 1
ATOM 792 C C . LEU A 1 99 ? 7.968 -11.064 16.616 1.00 78.88 99 LEU A C 1
ATOM 794 O O . LEU A 1 99 ? 9.196 -11.116 16.579 1.00 78.88 99 LEU A O 1
ATOM 798 N N . TYR A 1 100 ? 7.257 -11.465 17.674 1.00 76.31 100 TYR A N 1
ATOM 799 C CA . TYR A 1 100 ? 7.863 -11.759 18.980 1.00 76.31 100 TYR A CA 1
ATOM 800 C C . TYR A 1 100 ? 7.386 -13.063 19.641 1.00 76.31 100 TYR A C 1
ATOM 802 O O . TYR A 1 100 ? 7.953 -13.462 20.655 1.00 76.31 100 TYR A O 1
ATOM 810 N N . GLY A 1 101 ? 6.329 -13.707 19.139 1.00 60.88 101 GLY A N 1
ATOM 811 C CA . GLY A 1 101 ? 5.492 -14.619 19.930 1.00 60.88 101 GLY A CA 1
ATOM 812 C C . GLY A 1 101 ? 5.384 -16.065 19.444 1.00 60.88 101 GLY A C 1
ATOM 813 O O . GLY A 1 101 ? 4.647 -16.832 20.059 1.00 60.88 101 GLY A O 1
ATOM 814 N N . ASP A 1 102 ? 6.076 -16.467 18.378 1.00 66.12 102 ASP A N 1
ATOM 815 C CA . ASP A 1 102 ? 6.037 -17.849 17.872 1.00 66.12 102 ASP A CA 1
ATOM 816 C C . ASP A 1 102 ? 7.355 -18.623 18.060 1.00 66.12 102 ASP A C 1
ATOM 818 O O . ASP A 1 102 ? 7.429 -19.808 17.728 1.00 66.12 102 ASP A O 1
ATOM 822 N N . GLY A 1 103 ? 8.391 -17.980 18.616 1.00 62.88 103 GLY A N 1
ATOM 823 C CA . GLY A 1 103 ? 9.711 -18.581 18.838 1.00 62.88 103 GLY A CA 1
ATOM 824 C C . GLY A 1 103 ? 10.440 -18.969 17.546 1.00 62.88 103 GLY A C 1
ATOM 825 O O . GLY A 1 103 ? 11.470 -19.643 17.604 1.00 62.88 103 GLY A O 1
ATOM 826 N N . ARG A 1 104 ? 9.918 -18.572 16.379 1.00 70.75 104 ARG A N 1
ATOM 827 C CA . ARG A 1 104 ? 10.510 -18.862 15.074 1.00 70.75 104 ARG A CA 1
ATOM 828 C C . ARG A 1 104 ? 11.428 -17.721 14.662 1.00 70.75 104 ARG A C 1
ATOM 830 O O . ARG A 1 104 ? 11.217 -16.557 14.994 1.00 70.75 104 ARG A O 1
ATOM 837 N N . ILE A 1 105 ? 12.467 -18.055 13.899 1.00 72.50 105 ILE A N 1
ATOM 838 C CA . ILE A 1 105 ? 13.298 -17.037 13.257 1.00 72.50 105 ILE A CA 1
ATOM 839 C C . ILE A 1 105 ? 12.440 -16.359 12.187 1.00 72.50 105 ILE A C 1
ATOM 841 O O . ILE A 1 105 ? 12.115 -16.960 11.164 1.00 72.50 105 ILE A O 1
ATOM 845 N N . VAL A 1 106 ? 12.079 -15.100 12.426 1.00 77.25 106 VAL A N 1
ATOM 846 C CA . VAL A 1 106 ? 11.362 -14.277 11.451 1.00 77.25 106 VAL A CA 1
ATOM 847 C C . VAL A 1 106 ? 12.319 -13.937 10.309 1.00 77.25 106 VAL A C 1
ATOM 849 O O . VAL A 1 106 ? 13.316 -13.236 10.508 1.00 77.25 106 VAL A O 1
ATOM 852 N N . THR A 1 107 ? 12.025 -14.436 9.108 1.00 80.75 107 THR A N 1
ATOM 853 C CA . THR A 1 107 ? 12.800 -14.124 7.899 1.00 80.75 107 THR A CA 1
ATOM 854 C C . THR A 1 107 ? 12.673 -12.638 7.533 1.00 80.75 107 THR A C 1
ATOM 856 O O . THR A 1 107 ? 11.744 -11.954 7.966 1.00 80.75 107 THR A O 1
ATOM 859 N N . SER A 1 108 ? 13.597 -12.116 6.718 1.00 78.38 108 SER A N 1
ATOM 860 C CA . SER A 1 108 ? 13.550 -10.716 6.253 1.00 78.38 108 SER A CA 1
ATOM 861 C C . SER A 1 108 ? 12.234 -10.383 5.537 1.00 78.38 108 SER A C 1
ATOM 863 O O . SER A 1 108 ? 11.637 -9.336 5.792 1.00 78.38 108 SER A O 1
ATOM 865 N N . ASP A 1 109 ? 11.735 -11.297 4.701 1.00 77.56 109 ASP A N 1
ATOM 866 C CA . ASP A 1 109 ? 10.479 -11.096 3.974 1.00 77.56 109 ASP A CA 1
ATOM 867 C C . ASP A 1 109 ? 9.263 -11.173 4.900 1.00 77.56 109 ASP A C 1
ATOM 869 O O . ASP A 1 109 ? 8.391 -10.313 4.819 1.00 77.56 109 ASP A O 1
ATOM 873 N N . ALA A 1 110 ? 9.242 -12.107 5.859 1.00 77.88 110 ALA A N 1
ATOM 874 C CA . ALA A 1 110 ? 8.176 -12.166 6.859 1.00 77.88 110 ALA A CA 1
ATOM 875 C C . ALA A 1 110 ? 8.142 -10.899 7.731 1.00 77.88 110 ALA A C 1
ATOM 877 O O . ALA A 1 110 ? 7.073 -10.356 8.005 1.00 77.88 110 ALA A O 1
ATOM 878 N N . ARG A 1 111 ? 9.312 -10.373 8.119 1.00 80.81 111 ARG A N 1
ATOM 879 C CA . ARG A 1 111 ? 9.416 -9.107 8.858 1.00 80.81 111 ARG A CA 1
ATOM 880 C C . ARG A 1 111 ? 8.889 -7.933 8.034 1.00 80.81 111 ARG A C 1
ATOM 882 O O . ARG A 1 111 ? 8.203 -7.074 8.581 1.00 80.81 111 ARG A O 1
ATOM 889 N N . ARG A 1 112 ? 9.185 -7.901 6.731 1.00 80.62 112 ARG A N 1
ATOM 890 C CA . ARG A 1 112 ? 8.684 -6.880 5.801 1.00 80.62 112 ARG A CA 1
ATOM 891 C C . ARG A 1 112 ? 7.167 -6.956 5.654 1.00 80.62 112 ARG A C 1
ATOM 893 O O . ARG A 1 112 ? 6.503 -5.933 5.779 1.00 80.62 112 ARG A O 1
ATOM 900 N N . ASP A 1 113 ? 6.618 -8.153 5.471 1.00 83.44 113 ASP A N 1
ATOM 901 C CA . ASP A 1 113 ? 5.174 -8.380 5.369 1.00 83.44 113 ASP A CA 1
ATOM 902 C C . ASP A 1 113 ? 4.442 -7.950 6.655 1.00 83.44 113 ASP A C 1
ATOM 904 O O . ASP A 1 113 ? 3.411 -7.274 6.590 1.00 83.44 113 ASP A O 1
ATOM 908 N N . LEU A 1 114 ? 5.006 -8.257 7.829 1.00 85.00 114 LEU A N 1
ATOM 909 C CA . LEU A 1 114 ? 4.489 -7.801 9.126 1.00 85.00 114 LEU A CA 1
ATOM 910 C C . LEU A 1 114 ? 4.571 -6.275 9.284 1.00 85.00 114 LEU A C 1
ATOM 912 O O . LEU A 1 114 ? 3.606 -5.659 9.735 1.00 85.00 114 LEU A O 1
ATOM 916 N N . ALA A 1 115 ? 5.679 -5.653 8.873 1.00 82.62 115 ALA A N 1
ATOM 917 C CA . ALA A 1 115 ? 5.831 -4.198 8.894 1.00 82.62 115 ALA A CA 1
ATOM 918 C C . ALA A 1 115 ? 4.822 -3.502 7.965 1.00 82.62 115 ALA A C 1
ATOM 920 O O . ALA A 1 115 ? 4.203 -2.515 8.357 1.00 82.62 115 ALA A O 1
ATOM 921 N N . ASN A 1 116 ? 4.581 -4.044 6.768 1.00 83.75 116 ASN A N 1
ATOM 922 C CA . ASN A 1 116 ? 3.571 -3.514 5.851 1.00 83.75 116 ASN A CA 1
ATOM 923 C C . ASN A 1 116 ? 2.162 -3.591 6.446 1.00 83.75 116 ASN A C 1
ATOM 925 O O . ASN A 1 116 ? 1.406 -2.625 6.363 1.00 83.75 116 ASN A O 1
ATOM 929 N N . ARG A 1 117 ? 1.815 -4.721 7.077 1.00 84.69 117 ARG A N 1
ATOM 930 C CA . ARG A 1 117 ? 0.539 -4.877 7.790 1.00 84.69 117 ARG A CA 1
ATOM 931 C C . ARG A 1 117 ? 0.393 -3.863 8.922 1.00 84.69 117 ARG A C 1
ATOM 933 O O . ARG A 1 117 ? -0.684 -3.298 9.091 1.00 84.69 117 ARG A O 1
ATOM 940 N N . LEU A 1 118 ? 1.468 -3.601 9.667 1.00 86.88 118 LEU A N 1
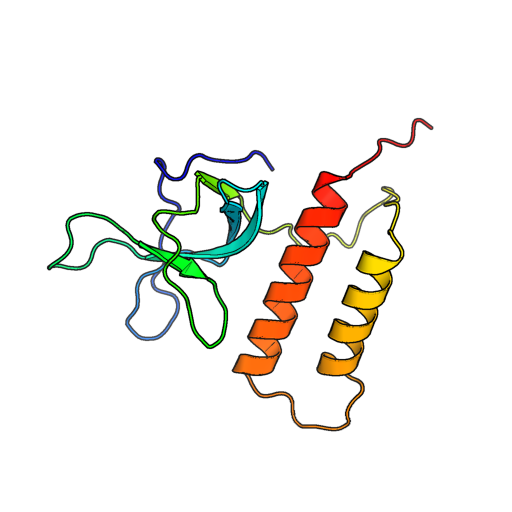ATOM 941 C CA . LEU A 1 118 ? 1.469 -2.586 10.720 1.00 86.88 118 LEU A CA 1
ATOM 942 C C . LEU A 1 118 ? 1.234 -1.182 10.149 1.00 86.88 118 LEU A C 1
ATOM 944 O O . LEU A 1 118 ? 0.381 -0.456 10.652 1.00 86.88 118 LEU A O 1
ATOM 948 N N . HIS A 1 119 ? 1.936 -0.816 9.077 1.00 83.69 119 HIS A N 1
ATOM 949 C CA . HIS A 1 119 ? 1.747 0.471 8.406 1.00 83.69 119 HIS A CA 1
ATOM 950 C C . HIS A 1 119 ? 0.324 0.650 7.869 1.00 83.69 119 HIS A C 1
ATOM 952 O O . HIS A 1 119 ? -0.271 1.706 8.071 1.00 83.69 119 HIS A O 1
ATOM 958 N N . GLN A 1 120 ? -0.246 -0.395 7.266 1.00 83.06 120 GLN A N 1
ATOM 959 C CA . GLN A 1 120 ? -1.636 -0.401 6.814 1.00 83.06 120 GLN A CA 1
ATOM 960 C C . GLN A 1 120 ? -2.607 -0.170 7.981 1.00 83.06 120 GLN A C 1
ATOM 962 O O . GLN A 1 120 ? -3.494 0.677 7.881 1.00 83.06 120 GLN A O 1
ATOM 967 N N . LEU A 1 121 ? -2.419 -0.875 9.102 1.00 86.25 121 LEU A N 1
ATOM 968 C CA . LEU A 1 121 ? -3.246 -0.722 10.299 1.00 86.25 121 LEU A CA 1
ATOM 969 C C . LEU A 1 121 ? -3.171 0.705 10.865 1.00 86.25 121 LEU A C 1
ATOM 971 O O . LEU A 1 121 ? -4.206 1.310 11.138 1.00 86.25 121 LEU A O 1
ATOM 975 N N . ILE A 1 122 ? -1.964 1.269 10.981 1.00 83.25 122 ILE A N 1
ATOM 976 C CA . ILE A 1 122 ? -1.759 2.661 11.412 1.00 83.25 122 ILE A CA 1
ATOM 977 C C . ILE A 1 122 ? -2.476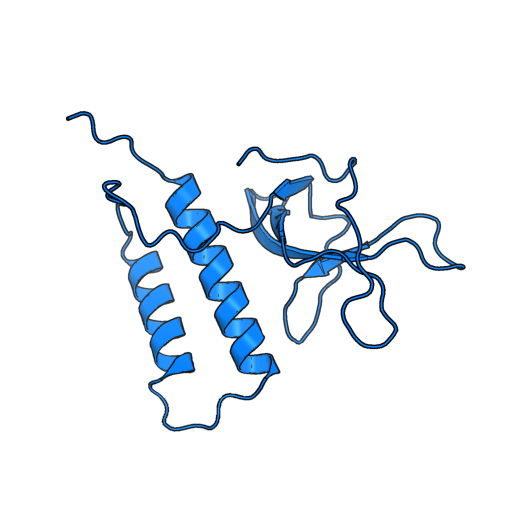 3.624 10.460 1.00 83.25 122 ILE A C 1
ATOM 979 O O . ILE A 1 122 ? -3.148 4.549 10.913 1.00 83.25 122 ILE A O 1
ATOM 983 N N . GLY A 1 123 ? -2.368 3.396 9.148 1.00 77.88 123 GLY A N 1
ATOM 984 C CA . GLY A 1 123 ? -3.023 4.212 8.131 1.00 77.88 123 GLY A CA 1
ATOM 985 C C . GLY A 1 123 ? -4.547 4.248 8.267 1.00 77.88 123 GLY A C 1
ATOM 986 O O . GLY A 1 123 ? -5.141 5.317 8.098 1.00 77.88 123 GLY A O 1
ATOM 987 N N . VAL A 1 124 ? -5.158 3.109 8.611 1.00 82.81 124 VAL A N 1
ATOM 988 C CA . VAL A 1 124 ? -6.597 2.984 8.891 1.00 82.81 124 VAL A CA 1
ATOM 989 C C . VAL A 1 124 ? -6.971 3.727 10.174 1.00 82.81 124 VAL A C 1
ATOM 991 O O . VAL A 1 124 ? -7.859 4.572 10.132 1.00 82.81 124 VAL A O 1
ATOM 994 N N . ILE A 1 125 ? -6.258 3.495 11.280 1.00 82.06 125 ILE A N 1
ATOM 995 C CA . ILE A 1 125 ? -6.540 4.139 12.578 1.00 82.06 125 ILE A CA 1
ATOM 996 C C . ILE A 1 125 ? -6.434 5.668 12.470 1.00 82.06 125 ILE A C 1
ATOM 998 O O . ILE A 1 125 ? -7.314 6.397 12.916 1.00 82.06 125 ILE A O 1
ATOM 1002 N N . GLN A 1 126 ? -5.383 6.179 11.822 1.00 75.44 126 GLN A N 1
ATOM 1003 C CA . GLN A 1 126 ? -5.190 7.622 11.631 1.00 75.44 126 GLN A CA 1
ATOM 1004 C C . GLN A 1 126 ? -6.230 8.234 10.678 1.00 75.44 126 GLN A C 1
ATOM 1006 O O . GLN A 1 126 ? -6.547 9.417 10.785 1.00 75.44 126 GLN A O 1
ATOM 1011 N N . ALA A 1 127 ? -6.787 7.458 9.742 1.00 73.06 127 ALA A N 1
ATOM 1012 C CA . ALA A 1 127 ? -7.894 7.920 8.902 1.00 73.06 127 ALA A CA 1
ATOM 1013 C C . ALA A 1 127 ? -9.222 8.029 9.676 1.00 73.06 127 ALA A C 1
ATOM 1015 O O . ALA A 1 127 ? -10.105 8.763 9.245 1.00 73.06 127 ALA A O 1
ATOM 1016 N N . GLN A 1 128 ? -9.343 7.347 10.819 1.00 72.56 128 GLN A N 1
ATOM 1017 C CA . GLN A 1 128 ? -10.502 7.390 11.714 1.00 72.56 128 GLN A CA 1
ATOM 1018 C C . GLN A 1 128 ? -10.369 8.438 12.832 1.00 72.56 128 GLN A C 1
ATOM 1020 O O . GLN A 1 128 ? -11.147 8.399 13.781 1.00 72.56 128 GLN A O 1
ATOM 1025 N N . THR A 1 129 ? -9.381 9.343 12.771 1.00 62.84 129 THR A N 1
ATOM 1026 C CA . THR A 1 129 ? -9.105 10.295 13.862 1.00 62.84 129 THR A CA 1
ATOM 1027 C C . THR A 1 129 ? -10.376 11.046 14.268 1.00 62.84 129 THR A C 1
ATOM 1029 O O . THR A 1 129 ? -10.929 11.814 13.483 1.00 62.84 129 THR A O 1
ATOM 1032 N N . ILE A 1 130 ? -10.806 10.829 15.510 1.00 56.72 130 ILE A N 1
ATOM 1033 C CA . ILE A 1 130 ? -11.829 11.625 16.182 1.00 56.72 130 ILE A CA 1
ATOM 1034 C C . ILE A 1 130 ? -11.065 12.719 16.925 1.00 56.72 130 ILE A C 1
ATOM 1036 O O . ILE A 1 130 ? -10.209 12.414 17.757 1.00 56.72 130 ILE A O 1
ATOM 1040 N N . GLU A 1 131 ? -11.315 13.986 16.600 1.00 51.69 131 GLU A N 1
ATOM 1041 C CA . GLU A 1 131 ? -10.842 15.083 17.443 1.00 51.69 131 GLU A CA 1
ATOM 1042 C C . GLU A 1 131 ? -11.584 14.987 18.778 1.00 51.69 131 GLU A C 1
ATOM 1044 O O . GLU A 1 131 ? -12.809 15.064 18.835 1.00 51.69 131 GLU A O 1
ATOM 1049 N N . ILE A 1 132 ? -10.841 14.720 19.850 1.00 49.22 132 ILE A N 1
ATOM 1050 C CA . ILE A 1 132 ? -11.377 14.818 21.202 1.00 49.22 132 ILE A CA 1
ATOM 1051 C C . ILE A 1 132 ? -11.353 16.310 21.526 1.00 49.22 132 ILE A C 1
ATOM 1053 O O . ILE A 1 132 ? -10.278 16.851 21.790 1.00 49.22 132 ILE A O 1
ATOM 1057 N N . ASP A 1 133 ? -12.510 16.969 21.451 1.00 41.47 133 ASP A N 1
ATOM 1058 C CA . ASP A 1 133 ? -12.686 18.302 22.031 1.00 41.47 133 ASP A CA 1
ATOM 1059 C C . ASP A 1 133 ? -12.371 18.205 23.533 1.00 41.47 133 ASP A C 1
ATOM 1061 O O . ASP A 1 133 ? -13.004 17.431 24.258 1.00 41.47 133 ASP A O 1
ATOM 1065 N N . VAL A 1 134 ? -11.349 18.944 23.974 1.00 45.19 134 VAL A N 1
ATOM 1066 C CA . VAL A 1 134 ? -10.992 19.128 25.392 1.00 45.19 134 VAL A CA 1
ATOM 1067 C C . VAL A 1 134 ? -11.617 20.417 25.896 1.00 45.19 134 VAL A C 1
ATOM 1069 O O . VAL A 1 134 ? -11.414 21.456 25.228 1.00 45.19 134 VAL A O 1
#

pLDDT: mean 80.34, std 12.67, range [41.47, 96.12]

Organism: Pseudomonas putida (NCBI:txid303)

Sequence (134 aa):
MPWISVLIAPAATNTDHYTTRSEALQGLFKDGTQAVVRWYPPDEDECSGRWKTTCSSAWDVTEQITHWRDLFPPSFESMKGFFLEGEQLRCLQSIMQGLYGDGRIVTSDARRDLANRLHQLIGVIQAQTIEIDV

Radius of gyration: 16.41 Å; chains: 1; bounding box: 33×38×48 Å

Secondary structure (DSSP, 8-state):
---EETTSPPPEEEEETTEEEEPPEEEEETTS-EEEEEEEPPPTT-SS-EEEESSTT--B-TTTEEEEEEPPP--S------PPPHHHHHHHHHHHHHHHSS-S---HHHHHHHHHHHHHHHHHHHHT------